Protein AF-A0A7S3KNC6-F1 (afdb_monomer_lite)

Structure (mmCIF, N/CA/C/O backbone):
data_AF-A0A7S3KNC6-F1
#
_entry.id   AF-A0A7S3KNC6-F1
#
loop_
_atom_site.group_PDB
_atom_site.id
_atom_site.type_symbol
_atom_site.label_atom_id
_atom_site.label_alt_id
_atom_site.label_comp_id
_atom_site.label_asym_id
_atom_site.label_entity_id
_atom_site.label_seq_id
_atom_site.pdbx_PDB_ins_code
_atom_site.Cartn_x
_atom_site.Cartn_y
_atom_site.Cartn_z
_atom_site.occupancy
_atom_site.B_iso_or_equiv
_atom_site.auth_seq_id
_atom_site.auth_comp_id
_atom_site.auth_asym_id
_atom_site.auth_atom_id
_atom_site.pdbx_PDB_model_num
ATOM 1 N N . ASN A 1 1 ? 31.959 8.576 -26.819 1.00 83.25 1 ASN A N 1
ATOM 2 C CA . ASN A 1 1 ? 31.388 7.881 -27.994 1.00 83.25 1 ASN A CA 1
ATOM 3 C C . ASN A 1 1 ? 30.130 8.606 -28.416 1.00 83.25 1 ASN A C 1
ATOM 5 O O . ASN A 1 1 ? 29.349 8.952 -27.539 1.00 83.25 1 ASN A O 1
ATOM 9 N N . LEU A 1 2 ? 29.984 8.879 -29.711 1.00 92.88 2 LEU A N 1
ATOM 10 C CA . LEU A 1 2 ? 28.771 9.459 -30.288 1.00 92.88 2 LEU A CA 1
ATOM 11 C C . LEU A 1 2 ? 27.988 8.351 -30.989 1.00 92.88 2 LEU A C 1
ATOM 13 O O . LEU A 1 2 ? 28.595 7.481 -31.615 1.00 92.88 2 LEU A O 1
ATOM 17 N N . TYR A 1 3 ? 26.667 8.399 -30.878 1.00 93.88 3 TYR A N 1
ATOM 18 C CA . TYR A 1 3 ? 25.745 7.437 -31.467 1.00 93.88 3 TYR A CA 1
ATOM 19 C C . TYR A 1 3 ? 24.750 8.163 -32.354 1.00 93.88 3 TYR A C 1
ATOM 21 O O . TYR A 1 3 ? 24.292 9.248 -32.014 1.00 93.88 3 TYR A O 1
ATOM 29 N N . PHE A 1 4 ? 24.410 7.549 -33.479 1.00 94.62 4 PHE A N 1
ATOM 30 C CA . PHE A 1 4 ? 23.329 8.005 -34.339 1.00 94.62 4 PHE A CA 1
ATOM 31 C C . PHE A 1 4 ? 22.062 7.230 -33.976 1.00 94.62 4 PHE A C 1
ATOM 33 O O . PHE A 1 4 ? 22.079 5.997 -34.008 1.00 94.62 4 PHE A O 1
ATOM 40 N N . VAL A 1 5 ? 20.997 7.936 -33.600 1.00 92.31 5 VAL A N 1
ATOM 41 C CA . VAL A 1 5 ? 19.716 7.341 -33.206 1.00 92.31 5 VAL A CA 1
ATOM 42 C C . VAL A 1 5 ? 18.627 7.826 -34.151 1.00 92.31 5 VAL A C 1
ATOM 44 O O . VAL A 1 5 ? 18.415 9.026 -34.302 1.00 92.31 5 VAL A O 1
ATOM 47 N N . HIS A 1 6 ? 17.941 6.862 -34.759 1.00 92.38 6 HIS A N 1
ATOM 48 C CA . HIS A 1 6 ? 16.742 7.074 -35.556 1.00 92.38 6 HIS A CA 1
ATOM 49 C C . HIS A 1 6 ? 15.520 6.849 -34.665 1.00 92.38 6 HIS A C 1
ATOM 51 O O . HIS A 1 6 ? 15.336 5.747 -34.139 1.00 92.38 6 HIS A O 1
ATOM 57 N N . TYR A 1 7 ? 14.712 7.887 -34.457 1.00 90.12 7 TYR A N 1
ATOM 58 C CA . TYR A 1 7 ? 13.478 7.790 -33.687 1.00 90.12 7 TYR A CA 1
ATOM 59 C C . TYR A 1 7 ? 12.290 7.591 -34.623 1.00 90.12 7 TYR A C 1
ATOM 61 O O . TYR A 1 7 ? 11.981 8.460 -35.435 1.00 90.12 7 TYR A O 1
ATOM 69 N N . GLU A 1 8 ? 11.583 6.478 -34.441 1.00 87.81 8 GLU A N 1
ATOM 70 C CA . GLU A 1 8 ? 10.277 6.229 -35.050 1.00 87.81 8 GLU A CA 1
ATOM 71 C C . GLU A 1 8 ? 9.220 6.214 -33.941 1.00 87.81 8 GLU A C 1
ATOM 73 O O . GLU A 1 8 ? 9.199 5.327 -33.084 1.00 87.81 8 GLU A O 1
ATOM 78 N N . ASN A 1 9 ? 8.343 7.213 -33.921 1.00 81.19 9 ASN A N 1
ATOM 79 C CA . ASN A 1 9 ? 7.135 7.194 -33.101 1.00 81.19 9 ASN A CA 1
ATOM 80 C C . ASN A 1 9 ? 5.907 7.510 -33.971 1.00 81.19 9 ASN A C 1
ATOM 82 O O . ASN A 1 9 ? 6.034 7.840 -35.145 1.00 81.19 9 ASN A O 1
ATOM 86 N N . TYR A 1 10 ? 4.700 7.341 -33.418 1.00 57.91 10 TYR A N 1
ATOM 87 C CA . TYR A 1 10 ? 3.444 7.405 -34.188 1.00 57.91 10 TYR A CA 1
ATOM 88 C C . TYR A 1 10 ? 3.229 8.725 -34.949 1.00 57.91 10 TYR A C 1
ATOM 90 O O . TYR A 1 10 ? 2.468 8.746 -35.914 1.00 57.91 10 TYR A O 1
ATOM 98 N N . GLU A 1 11 ? 3.866 9.814 -34.514 1.00 75.25 11 GLU A N 1
ATOM 99 C CA . GLU A 1 11 ? 3.614 11.164 -35.024 1.00 75.25 11 GLU A CA 1
ATOM 100 C C . GLU A 1 11 ? 4.816 11.791 -35.738 1.00 75.25 11 GLU A C 1
ATOM 102 O O . GLU A 1 11 ? 4.610 12.677 -36.562 1.00 75.25 11 GLU A O 1
ATOM 107 N N . ASN A 1 12 ? 6.053 11.354 -35.468 1.00 78.12 12 ASN A N 1
ATOM 108 C CA . ASN A 1 12 ? 7.252 11.956 -36.046 1.00 78.12 12 ASN A CA 1
ATOM 109 C C . ASN A 1 12 ? 8.353 10.926 -36.330 1.00 78.12 12 ASN A C 1
ATOM 111 O O . ASN A 1 12 ? 8.520 9.925 -35.634 1.00 78.12 12 ASN A O 1
ATOM 115 N N . ILE A 1 13 ? 9.155 11.233 -37.346 1.00 88.81 13 ILE A N 1
ATOM 116 C CA . ILE A 1 13 ? 10.403 10.535 -37.644 1.00 88.81 13 ILE A CA 1
ATOM 117 C C . ILE A 1 13 ? 11.506 11.587 -37.635 1.00 88.81 13 ILE A C 1
ATOM 119 O O . ILE A 1 13 ? 11.411 12.579 -38.362 1.00 88.81 13 ILE A O 1
ATOM 123 N N . TYR A 1 14 ? 12.525 11.402 -36.797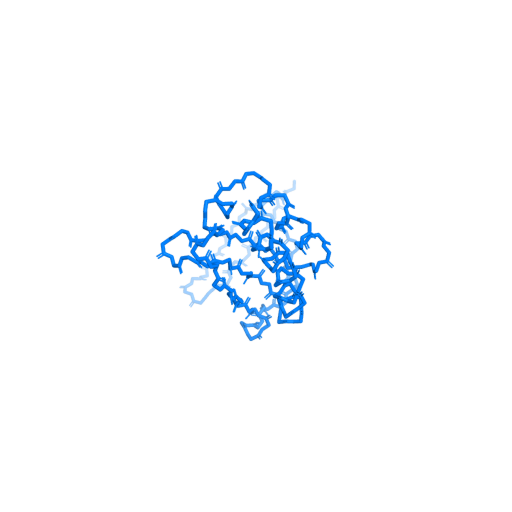 1.00 90.75 14 TYR A N 1
ATOM 124 C CA . TYR A 1 14 ? 13.680 12.297 -36.761 1.00 90.75 14 TYR A CA 1
ATOM 125 C C . TYR A 1 14 ? 14.949 11.577 -36.304 1.00 90.75 14 TYR A C 1
ATOM 127 O O . TYR A 1 14 ? 14.900 10.563 -35.607 1.00 90.75 14 TYR A O 1
ATOM 135 N N . ASP A 1 15 ? 16.086 12.147 -36.691 1.00 93.69 15 ASP A N 1
ATOM 136 C CA . ASP A 1 15 ? 17.414 11.634 -36.376 1.00 93.69 15 ASP A CA 1
ATOM 137 C C . ASP A 1 15 ? 18.128 12.551 -35.385 1.00 93.69 15 ASP A C 1
ATOM 139 O O . ASP A 1 15 ? 18.052 13.778 -35.491 1.00 93.69 15 ASP A O 1
ATOM 143 N N . GLU A 1 16 ? 18.876 11.963 -34.455 1.00 94.06 16 GLU A N 1
ATOM 144 C CA . GLU A 1 16 ? 19.699 12.702 -33.500 1.00 94.06 16 GLU A CA 1
ATOM 145 C C . GLU A 1 16 ? 21.066 12.030 -33.314 1.00 94.06 16 GLU A C 1
ATOM 147 O O . GLU A 1 16 ? 21.186 10.802 -33.277 1.00 94.06 16 GLU A O 1
ATOM 152 N N . ILE A 1 17 ? 22.116 12.845 -33.173 1.00 95.81 17 ILE A N 1
ATOM 153 C CA . ILE A 1 17 ? 23.421 12.377 -32.698 1.00 95.81 17 ILE A CA 1
ATOM 154 C C . ILE A 1 17 ? 23.466 12.595 -31.189 1.00 95.81 17 ILE A C 1
ATOM 156 O O . ILE A 1 17 ? 23.441 13.735 -30.731 1.00 95.81 17 ILE A O 1
ATOM 160 N N . VAL A 1 18 ? 23.580 11.511 -30.430 1.00 94.94 18 VAL A N 1
ATOM 161 C CA . VAL A 1 18 ? 23.524 11.521 -28.963 1.00 94.94 18 VAL A CA 1
ATOM 162 C C . VAL A 1 18 ? 24.800 10.952 -28.344 1.00 94.94 18 VAL A C 1
ATOM 164 O O . VAL A 1 18 ? 25.598 10.271 -28.998 1.00 94.94 18 VAL A O 1
ATOM 167 N N . VAL A 1 19 ? 24.995 11.213 -27.054 1.00 95.94 19 VAL A N 1
ATOM 168 C CA . VAL A 1 1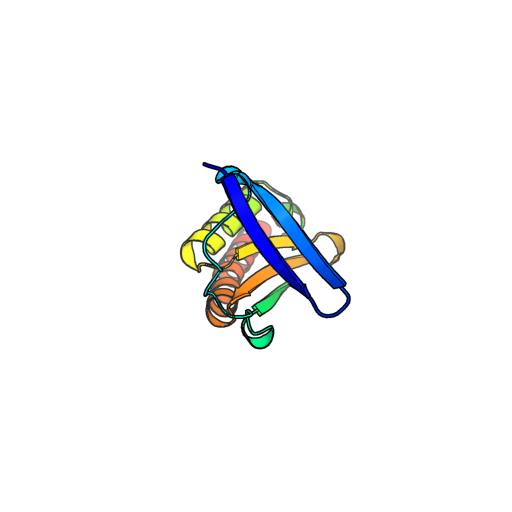9 ? 26.060 10.596 -26.249 1.00 95.94 19 VAL A CA 1
ATOM 169 C C . VAL A 1 19 ? 25.562 9.333 -25.533 1.00 95.94 19 VAL A C 1
ATOM 171 O O . VAL A 1 19 ? 24.359 9.102 -25.413 1.00 95.94 19 VAL A O 1
ATOM 174 N N . GLN A 1 20 ? 26.488 8.493 -25.055 1.00 92.75 20 GLN A N 1
ATOM 175 C CA . GLN A 1 20 ? 26.180 7.211 -24.396 1.00 92.75 20 GLN A CA 1
ATOM 176 C C . GLN A 1 20 ? 25.176 7.362 -23.243 1.00 92.75 20 GLN A C 1
ATOM 178 O O . GLN A 1 20 ? 24.338 6.491 -23.038 1.00 92.75 20 GLN A O 1
ATOM 183 N N . GLU A 1 21 ? 25.271 8.457 -22.495 1.00 94.69 21 GLU A N 1
ATOM 184 C CA . GLU A 1 21 ? 24.474 8.769 -21.310 1.00 94.69 21 GLU A CA 1
ATOM 185 C C . GLU A 1 21 ? 22.987 8.992 -21.633 1.00 94.69 21 GLU A C 1
ATOM 187 O O . GLU A 1 21 ? 22.145 8.895 -20.743 1.00 94.69 21 GLU A O 1
ATOM 192 N N . GLN A 1 22 ? 22.656 9.264 -22.901 1.00 92.81 22 GLN A N 1
ATOM 193 C CA . GLN A 1 22 ? 21.283 9.446 -23.385 1.00 92.81 22 GLN A CA 1
ATOM 194 C C . GLN A 1 22 ? 20.644 8.134 -23.875 1.00 92.81 22 GLN A C 1
ATOM 196 O O . GLN A 1 22 ? 19.452 8.112 -24.176 1.00 92.81 22 GLN A O 1
ATOM 201 N N . ILE A 1 23 ? 21.407 7.037 -23.956 1.00 92.62 23 ILE A N 1
ATOM 202 C CA . ILE A 1 23 ? 20.935 5.739 -24.451 1.00 92.62 23 ILE A CA 1
ATOM 203 C C . ILE A 1 23 ? 20.893 4.730 -23.306 1.00 92.62 23 ILE A C 1
ATOM 205 O O . ILE A 1 23 ? 21.801 4.637 -22.481 1.00 92.62 23 ILE A O 1
ATOM 209 N N . ARG A 1 24 ? 19.849 3.900 -23.296 1.00 91.19 24 ARG A N 1
ATOM 210 C CA . ARG A 1 24 ? 19.753 2.720 -22.433 1.00 91.19 24 ARG A CA 1
ATOM 211 C C . ARG A 1 24 ? 19.224 1.519 -23.218 1.00 91.19 24 ARG A C 1
ATOM 213 O O . ARG A 1 24 ? 18.538 1.723 -24.220 1.00 91.19 24 ARG A O 1
ATOM 220 N N . PRO A 1 25 ? 19.480 0.282 -22.760 1.00 91.06 25 PRO A N 1
ATOM 221 C CA . PRO A 1 25 ? 18.782 -0.888 -23.275 1.00 91.06 25 PRO A CA 1
ATOM 222 C C . PRO A 1 25 ? 17.264 -0.695 -23.213 1.00 91.06 25 PRO A C 1
ATOM 224 O O . PRO A 1 25 ? 16.740 -0.104 -22.262 1.00 91.06 25 PRO A O 1
ATOM 227 N N . VAL A 1 26 ? 16.566 -1.196 -24.232 1.00 88.19 26 VAL A N 1
ATOM 228 C CA . VAL A 1 26 ? 15.102 -1.201 -24.253 1.00 88.19 26 VAL A CA 1
ATOM 229 C C . VAL A 1 26 ? 14.606 -2.001 -23.051 1.00 88.19 26 VAL A C 1
ATOM 231 O O . VAL A 1 26 ? 15.110 -3.087 -22.771 1.00 88.19 26 VAL A O 1
ATOM 234 N N . ASN A 1 27 ? 13.643 -1.436 -22.322 1.00 85.62 27 ASN A N 1
ATOM 235 C CA . ASN A 1 27 ? 13.001 -2.136 -21.219 1.00 85.62 27 ASN A CA 1
ATOM 236 C C . ASN A 1 27 ? 12.172 -3.294 -21.787 1.00 85.62 27 ASN A C 1
ATOM 238 O O . ASN A 1 27 ? 11.235 -3.059 -22.544 1.00 85.62 27 ASN A O 1
ATOM 242 N N . ASP A 1 28 ? 12.532 -4.518 -21.421 1.00 85.75 28 ASP A N 1
ATOM 243 C CA . ASP A 1 28 ? 11.875 -5.757 -21.841 1.00 85.75 28 ASP A CA 1
ATOM 244 C C . ASP A 1 28 ? 10.706 -6.150 -20.931 1.00 85.75 28 ASP A C 1
ATOM 246 O O . ASP A 1 28 ? 9.934 -7.054 -21.256 1.00 85.75 28 ASP A O 1
ATOM 250 N N . ARG A 1 29 ? 10.542 -5.457 -19.798 1.00 75.81 29 ARG A N 1
ATOM 251 C CA . ARG A 1 29 ? 9.354 -5.592 -18.960 1.00 75.81 29 ARG A CA 1
ATOM 252 C C . ARG A 1 29 ? 8.163 -5.126 -19.787 1.00 75.81 29 ARG A C 1
ATOM 254 O O . ARG A 1 29 ? 8.086 -3.949 -20.142 1.00 75.81 29 ARG A O 1
ATOM 261 N N . GLY A 1 30 ? 7.260 -6.054 -20.095 1.00 71.31 30 GLY A N 1
ATOM 262 C CA . GLY A 1 30 ? 5.997 -5.752 -20.760 1.00 71.31 30 GLY A CA 1
ATOM 263 C C . GLY A 1 30 ? 5.165 -4.719 -19.993 1.00 71.31 30 GLY A C 1
ATOM 264 O O . GLY A 1 30 ? 5.528 -4.253 -18.909 1.00 71.31 30 GLY A O 1
ATOM 265 N N . CYS A 1 31 ? 4.018 -4.351 -20.554 1.00 71.00 31 CYS A N 1
ATOM 266 C CA . CYS A 1 31 ? 3.054 -3.537 -19.824 1.00 71.00 31 CYS A CA 1
ATOM 267 C C . CYS A 1 31 ? 2.537 -4.324 -18.612 1.00 71.00 31 CYS A C 1
ATOM 269 O O . CYS A 1 31 ? 2.198 -5.496 -18.743 1.00 71.00 31 CYS A O 1
ATOM 271 N N . ILE A 1 32 ? 2.462 -3.677 -17.446 1.00 66.00 32 ILE A N 1
ATOM 272 C CA . ILE A 1 32 ? 1.719 -4.231 -16.309 1.00 66.00 32 ILE A CA 1
ATOM 273 C C . ILE A 1 32 ? 0.255 -4.298 -16.736 1.00 66.00 32 ILE A C 1
ATOM 275 O O . ILE A 1 32 ? -0.327 -3.272 -17.103 1.00 66.00 32 ILE A O 1
ATOM 279 N N . GLU A 1 33 ? -0.340 -5.486 -16.698 1.00 69.44 33 GLU A N 1
ATOM 280 C CA . GLU A 1 33 ? -1.783 -5.610 -16.850 1.00 69.44 33 GLU A CA 1
ATOM 281 C C . GLU A 1 33 ? -2.438 -4.979 -15.615 1.00 69.44 33 GLU A C 1
ATOM 283 O O . GLU A 1 33 ? -2.141 -5.342 -14.476 1.00 69.44 33 GLU A O 1
ATOM 288 N N . ILE A 1 34 ? -3.312 -3.988 -15.824 1.00 65.00 34 ILE A N 1
ATOM 289 C CA . ILE A 1 34 ? -3.974 -3.245 -14.733 1.00 65.00 34 ILE A CA 1
ATOM 290 C C . ILE A 1 34 ? -4.718 -4.202 -13.784 1.00 65.00 34 ILE A C 1
ATOM 292 O O . ILE A 1 34 ? -4.829 -3.922 -12.591 1.00 65.00 34 ILE A O 1
ATOM 296 N N . ASP A 1 35 ? -5.144 -5.359 -14.292 1.00 68.31 35 ASP A N 1
ATOM 297 C CA . ASP A 1 35 ? -5.851 -6.411 -13.559 1.00 68.31 35 ASP A CA 1
ATOM 298 C C . ASP A 1 35 ? -5.007 -7.077 -12.453 1.00 68.31 35 ASP A C 1
ATOM 300 O O . ASP A 1 35 ? -5.554 -7.735 -11.559 1.00 68.31 35 ASP A O 1
ATOM 304 N N . GLU A 1 36 ? -3.686 -6.882 -12.461 1.00 76.56 36 GLU A N 1
ATOM 305 C CA . GLU A 1 36 ? -2.789 -7.365 -11.408 1.00 76.56 36 GLU A CA 1
ATOM 306 C C . GLU A 1 36 ? -2.740 -6.420 -10.197 1.00 76.56 36 GLU A C 1
ATOM 308 O O . GLU A 1 36 ? -2.448 -6.861 -9.080 1.00 76.56 36 GLU A O 1
ATOM 313 N N . LEU A 1 37 ? -3.095 -5.142 -10.381 1.00 87.75 37 LEU A N 1
ATOM 314 C CA . LEU A 1 37 ? -3.123 -4.127 -9.329 1.00 87.75 37 LEU A CA 1
ATOM 315 C C . LEU A 1 37 ? -4.468 -4.120 -8.600 1.00 87.75 37 LEU A C 1
ATOM 317 O O . LEU A 1 37 ? -5.543 -4.037 -9.190 1.00 87.75 37 LEU A O 1
ATOM 321 N N . LYS A 1 38 ? -4.414 -4.131 -7.270 1.00 92.31 38 LYS A N 1
ATOM 322 C CA . LYS A 1 38 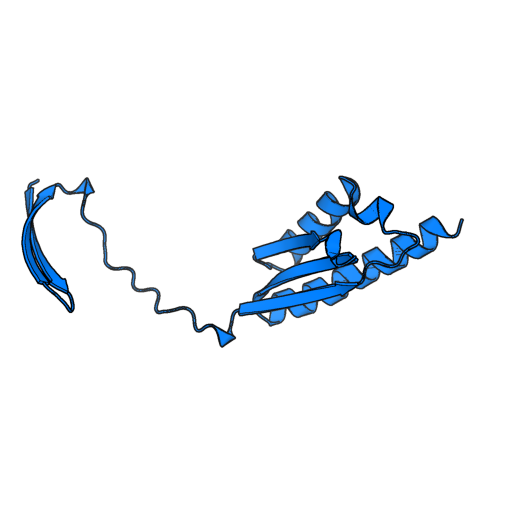? -5.590 -4.078 -6.406 1.00 92.31 38 LYS A CA 1
ATOM 323 C C . LYS A 1 38 ? -5.479 -2.947 -5.392 1.00 92.31 38 LYS A C 1
ATOM 325 O O . LYS A 1 38 ? -4.461 -2.782 -4.722 1.00 92.31 38 LYS A O 1
ATOM 330 N N . ARG A 1 39 ? -6.593 -2.230 -5.214 1.00 95.06 39 ARG A N 1
ATOM 331 C CA . ARG A 1 39 ? -6.852 -1.394 -4.038 1.00 95.06 39 ARG A CA 1
ATOM 332 C C . ARG A 1 39 ? -7.672 -2.189 -3.026 1.00 95.06 39 ARG A C 1
ATOM 334 O O . ARG A 1 39 ? -8.787 -2.612 -3.325 1.00 95.06 39 ARG A O 1
ATOM 341 N N . GLY A 1 40 ? -7.126 -2.385 -1.833 1.00 96.00 40 GLY A N 1
ATOM 342 C CA . GLY A 1 40 ? -7.848 -2.879 -0.660 1.00 96.00 40 GLY A CA 1
ATOM 343 C C . GLY A 1 40 ? -8.180 -1.732 0.288 1.00 96.00 40 GLY A C 1
ATOM 344 O O . GLY A 1 40 ? -7.449 -0.745 0.320 1.00 96.00 40 GLY A O 1
ATOM 345 N N . ALA A 1 41 ? -9.250 -1.851 1.070 1.00 97.19 41 ALA A N 1
ATOM 346 C CA . ALA A 1 41 ? -9.558 -0.890 2.124 1.00 97.19 41 ALA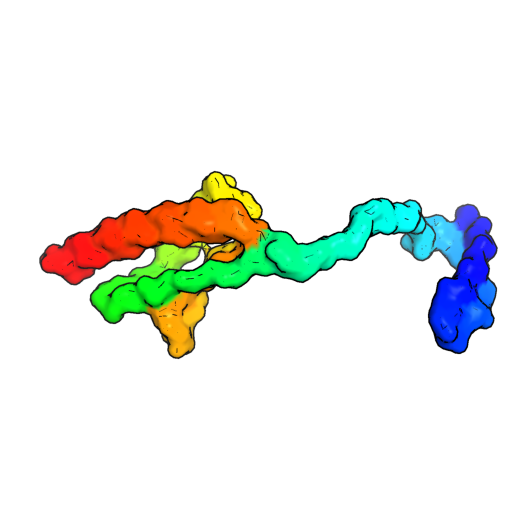 A CA 1
ATOM 347 C C . ALA A 1 41 ? -10.261 -1.563 3.306 1.00 97.19 41 ALA A C 1
ATOM 349 O O . ALA A 1 41 ? -11.039 -2.499 3.118 1.00 97.19 41 ALA A O 1
ATOM 350 N N . LEU A 1 42 ? -9.992 -1.066 4.511 1.00 97.38 42 LEU A N 1
ATOM 351 C CA . LEU A 1 42 ? -10.652 -1.471 5.747 1.00 97.38 42 LEU A CA 1
ATOM 352 C C . LEU A 1 42 ? -11.057 -0.243 6.551 1.00 97.38 42 LEU A C 1
ATOM 354 O O . LEU A 1 42 ? -10.242 0.651 6.775 1.00 97.38 42 LEU A O 1
ATOM 358 N N . LYS A 1 43 ? -12.308 -0.221 7.016 1.00 97.06 43 LYS A N 1
ATOM 359 C CA . LYS A 1 43 ? -12.803 0.832 7.904 1.00 97.06 43 LYS A CA 1
ATOM 360 C C . LYS A 1 43 ? -12.121 0.744 9.265 1.00 97.06 43 LYS A C 1
ATOM 362 O O . LYS A 1 43 ? -12.039 -0.331 9.856 1.00 97.06 43 LYS A O 1
ATOM 367 N N . VAL A 1 44 ? -11.696 1.894 9.769 1.00 96.69 44 VAL A N 1
ATOM 368 C CA . VAL A 1 44 ? -11.184 2.070 11.124 1.00 96.69 44 VAL A CA 1
ATOM 369 C C . VAL A 1 44 ? -12.352 2.439 12.037 1.00 96.69 44 VAL A C 1
ATOM 371 O O . VAL A 1 44 ? -13.027 3.442 11.792 1.00 96.69 44 VAL A O 1
ATOM 374 N N . PRO A 1 45 ? -12.630 1.654 13.088 1.00 95.00 45 PRO A N 1
ATOM 375 C CA . PRO A 1 45 ? -13.723 1.964 14.000 1.00 95.00 45 PRO A CA 1
ATOM 376 C C . PRO A 1 45 ? -13.483 3.239 14.806 1.00 95.00 45 PRO A C 1
ATOM 378 O O . PRO A 1 45 ? -12.365 3.514 15.234 1.00 95.00 45 PRO A O 1
ATOM 381 N N . GLY A 1 46 ? -14.569 3.969 15.075 1.00 92.88 46 GLY A N 1
ATOM 382 C CA . GLY A 1 46 ? -14.567 5.243 15.804 1.00 92.88 46 GLY A CA 1
ATOM 383 C C . GLY A 1 46 ? -13.671 5.294 17.051 1.00 92.88 46 GLY A C 1
ATOM 384 O O . GLY A 1 46 ? -12.863 6.216 17.148 1.00 92.88 46 GLY A O 1
ATOM 385 N N . PRO A 1 47 ? -13.744 4.306 17.966 1.00 93.75 47 PRO A N 1
ATOM 386 C CA . PRO A 1 47 ? -12.947 4.299 19.196 1.00 93.75 47 PRO A CA 1
ATOM 387 C C . PRO A 1 47 ? -11.428 4.315 18.986 1.00 93.75 47 PRO A C 1
ATOM 389 O O . PRO A 1 47 ? -10.704 4.759 19.869 1.00 93.75 47 PRO A O 1
ATOM 392 N N . ILE A 1 48 ? -10.944 3.856 17.828 1.00 95.81 48 ILE A N 1
ATOM 393 C CA . ILE A 1 48 ? -9.512 3.772 17.512 1.00 95.81 48 ILE A CA 1
ATOM 394 C C . ILE A 1 48 ? -9.097 4.722 16.377 1.00 95.81 48 ILE A C 1
ATOM 396 O O . ILE A 1 48 ? -7.989 4.614 15.852 1.00 95.81 48 ILE A O 1
ATOM 400 N N . LEU A 1 49 ? -9.963 5.661 15.976 1.00 95.50 49 LEU A N 1
ATOM 401 C CA . LEU A 1 49 ? -9.635 6.622 14.915 1.00 95.50 49 LEU A CA 1
ATOM 402 C C . LEU A 1 49 ? -8.439 7.502 15.276 1.00 95.50 49 LEU A C 1
ATOM 404 O O . LEU A 1 49 ? -7.616 7.794 14.413 1.00 95.50 49 LEU A O 1
ATOM 408 N N . SER A 1 50 ? -8.321 7.897 16.545 1.00 94.75 50 SER A N 1
ATOM 409 C CA . SER A 1 50 ? -7.166 8.655 17.032 1.00 94.75 50 SER A CA 1
ATOM 410 C C . SER A 1 50 ? -5.878 7.848 16.877 1.00 94.75 50 SER A C 1
ATOM 412 O O . SER A 1 50 ? -4.907 8.367 16.332 1.00 94.75 50 SER A O 1
ATOM 414 N N . TRP A 1 51 ? -5.890 6.564 17.256 1.00 96.19 51 TRP A N 1
ATOM 415 C CA . TRP A 1 51 ? -4.753 5.657 17.073 1.00 96.19 51 TRP A CA 1
ATOM 416 C C . TRP A 1 51 ? -4.314 5.583 15.608 1.00 96.19 51 TRP A C 1
ATOM 418 O O . TRP A 1 51 ? -3.118 5.654 15.328 1.00 96.19 51 TRP A O 1
ATOM 428 N N . ALA A 1 52 ? -5.256 5.532 14.665 1.00 96.38 52 ALA A N 1
ATOM 429 C CA . ALA A 1 52 ? -4.939 5.430 13.241 1.00 96.38 52 ALA A CA 1
ATOM 430 C C . ALA A 1 52 ? -4.153 6.632 12.673 1.00 96.38 52 ALA A C 1
ATOM 432 O O . ALA A 1 52 ? -3.565 6.515 11.600 1.00 96.38 52 ALA A O 1
ATOM 433 N N . THR A 1 53 ? -4.102 7.755 13.399 1.00 95.38 53 THR A N 1
ATOM 434 C CA . THR A 1 53 ? -3.315 8.956 13.054 1.00 95.38 53 THR A CA 1
ATOM 435 C C . THR A 1 53 ? -1.948 9.037 13.746 1.00 95.38 53 THR A C 1
ATOM 437 O O . THR A 1 53 ? -1.252 10.038 13.604 1.00 95.38 53 THR A O 1
ATOM 440 N N . THR A 1 54 ? -1.559 8.011 14.507 1.00 97.00 54 THR A N 1
ATOM 441 C CA . THR A 1 54 ? -0.315 7.995 15.296 1.00 97.00 54 THR A CA 1
ATOM 442 C C . THR A 1 54 ? 0.845 7.300 14.584 1.00 97.00 54 THR A C 1
ATOM 444 O O . TH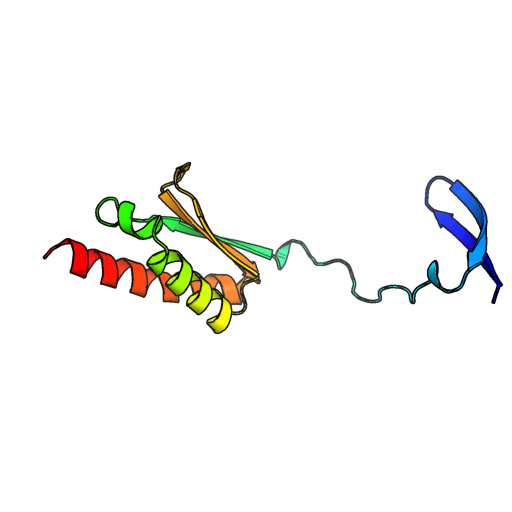R A 1 54 ? 0.642 6.468 13.697 1.00 97.00 54 THR A O 1
ATOM 447 N N . ASP A 1 55 ? 2.067 7.572 15.051 1.00 97.44 55 ASP A N 1
ATOM 448 C CA . ASP A 1 55 ? 3.281 6.891 14.587 1.00 97.44 55 ASP A CA 1
ATOM 449 C C . ASP A 1 55 ? 3.260 5.376 14.865 1.00 97.44 55 ASP A C 1
ATOM 451 O O . ASP A 1 55 ? 3.801 4.611 14.069 1.00 97.44 55 ASP A O 1
ATOM 455 N N . ASP A 1 56 ? 2.586 4.911 15.930 1.00 96.81 56 ASP A N 1
ATOM 456 C CA . ASP A 1 56 ? 2.428 3.467 16.184 1.00 96.81 56 ASP A CA 1
ATOM 457 C C . ASP A 1 56 ? 1.618 2.796 15.066 1.00 96.81 56 ASP A C 1
ATOM 459 O O . ASP A 1 56 ? 2.021 1.750 14.557 1.00 96.81 56 ASP A O 1
ATOM 463 N N . CYS A 1 57 ? 0.522 3.416 14.611 1.00 97.38 57 CYS A N 1
ATOM 464 C CA . CYS A 1 57 ? -0.232 2.915 13.459 1.00 97.38 57 CYS A CA 1
ATOM 465 C C . CYS A 1 57 ? 0.658 2.843 12.211 1.00 97.38 57 CYS A C 1
ATOM 467 O O . CYS A 1 57 ? 0.693 1.807 11.541 1.00 97.38 57 CYS A O 1
ATOM 469 N N . VAL A 1 58 ? 1.435 3.896 11.935 1.00 97.12 58 VAL A N 1
ATOM 470 C CA . VAL A 1 58 ? 2.386 3.922 10.811 1.00 97.12 58 VAL A CA 1
ATOM 471 C C . VAL A 1 58 ? 3.394 2.772 10.918 1.00 97.12 58 VAL A C 1
ATOM 473 O O . VAL A 1 58 ? 3.637 2.070 9.936 1.00 97.12 58 VAL A O 1
ATOM 476 N N . GLU A 1 59 ? 3.932 2.505 12.108 1.00 97.94 59 GLU A N 1
ATOM 477 C CA . GLU A 1 59 ? 4.836 1.379 12.345 1.00 97.94 59 GLU A CA 1
ATOM 478 C C . GLU A 1 59 ? 4.150 0.022 12.102 1.00 97.94 59 GLU A C 1
ATOM 480 O O . GLU A 1 59 ? 4.716 -0.858 11.441 1.00 97.94 59 GLU A O 1
ATOM 485 N N . LYS A 1 60 ? 2.910 -0.173 12.577 1.00 97.56 60 LYS A N 1
ATOM 486 C CA . LYS A 1 60 ? 2.147 -1.405 12.304 1.00 97.56 60 LYS A CA 1
ATOM 487 C C . LYS A 1 60 ? 1.895 -1.590 10.808 1.00 97.56 60 LYS A C 1
ATOM 489 O O . LYS A 1 60 ? 2.048 -2.706 10.310 1.00 97.56 60 LYS A O 1
ATOM 494 N N . LEU A 1 61 ? 1.559 -0.524 10.083 1.00 97.56 61 LEU A N 1
ATOM 495 C CA . LEU A 1 61 ? 1.353 -0.571 8.634 1.00 97.56 61 LEU A CA 1
ATOM 496 C C . LEU A 1 61 ? 2.644 -0.909 7.888 1.00 97.56 61 LEU A C 1
ATOM 498 O O . LEU A 1 61 ? 2.629 -1.797 7.039 1.00 97.56 61 LEU A O 1
ATOM 502 N N . ASN A 1 62 ? 3.774 -0.309 8.263 1.00 97.88 62 ASN A N 1
ATOM 503 C CA . ASN A 1 62 ? 5.081 -0.645 7.692 1.00 97.88 62 ASN A CA 1
ATOM 504 C C . ASN A 1 62 ? 5.449 -2.118 7.917 1.00 97.88 62 ASN A C 1
ATOM 506 O O . ASN A 1 62 ? 5.949 -2.787 7.011 1.00 97.88 62 ASN A O 1
ATOM 510 N N . ASN A 1 63 ? 5.127 -2.666 9.090 1.00 97.12 63 ASN A N 1
ATOM 511 C CA . ASN A 1 63 ? 5.294 -4.092 9.361 1.00 97.12 63 ASN A CA 1
ATOM 512 C C . ASN A 1 63 ? 4.397 -4.971 8.470 1.00 97.12 63 ASN A C 1
ATOM 514 O O . ASN A 1 63 ? 4.829 -6.036 8.024 1.00 97.12 63 ASN A O 1
ATOM 518 N N . VAL A 1 64 ? 3.162 -4.545 8.180 1.00 97.25 64 VAL A N 1
ATOM 519 C CA . VAL A 1 64 ? 2.278 -5.240 7.227 1.00 97.25 64 VAL A CA 1
ATOM 520 C C . VAL A 1 64 ? 2.851 -5.181 5.811 1.00 97.25 64 VAL A C 1
ATOM 522 O O . VAL A 1 64 ? 2.890 -6.217 5.143 1.00 97.25 64 VAL A O 1
ATOM 525 N N . ILE A 1 65 ? 3.349 -4.020 5.371 1.00 97.62 65 ILE A N 1
ATOM 526 C CA . ILE A 1 65 ? 4.013 -3.844 4.070 1.00 97.62 65 ILE A CA 1
ATOM 527 C C . ILE A 1 65 ? 5.177 -4.833 3.941 1.00 97.62 65 ILE A C 1
ATOM 529 O O . ILE A 1 65 ? 5.183 -5.661 3.029 1.00 97.62 65 ILE A O 1
ATOM 533 N N . ALA A 1 66 ? 6.094 -4.836 4.912 1.00 97.25 66 ALA A N 1
ATOM 534 C CA . ALA A 1 66 ? 7.266 -5.708 4.914 1.00 97.25 66 ALA A CA 1
ATOM 535 C C . ALA A 1 66 ? 6.913 -7.208 4.916 1.00 97.25 66 ALA A C 1
ATOM 537 O O . ALA A 1 66 ? 7.606 -8.008 4.292 1.00 97.25 66 ALA A O 1
ATOM 538 N N . LYS A 1 67 ? 5.828 -7.608 5.595 1.00 96.62 67 LYS A N 1
ATOM 539 C CA . LYS A 1 67 ? 5.402 -9.018 5.685 1.00 96.62 67 LYS A CA 1
ATOM 540 C C . LYS A 1 67 ? 4.623 -9.516 4.472 1.00 96.62 67 LYS A C 1
ATOM 542 O O . LYS A 1 67 ? 4.597 -10.721 4.225 1.00 96.62 67 LYS A O 1
ATOM 547 N N . THR A 1 68 ? 3.932 -8.631 3.761 1.00 96.69 68 THR A N 1
ATOM 548 C CA . THR A 1 68 ? 3.010 -9.028 2.684 1.00 96.69 68 THR A CA 1
ATOM 549 C C . THR A 1 68 ? 3.535 -8.729 1.293 1.00 96.69 68 THR A C 1
ATOM 551 O O . THR A 1 68 ? 3.116 -9.405 0.356 1.00 96.69 68 THR A O 1
ATOM 554 N N . GLY A 1 69 ? 4.454 -7.770 1.157 1.00 94.38 69 GLY A N 1
ATOM 555 C CA . GLY A 1 69 ? 4.988 -7.338 -0.132 1.00 94.38 69 GLY A CA 1
ATOM 556 C C . GLY A 1 69 ? 4.045 -6.428 -0.921 1.00 94.38 69 GLY A C 1
ATOM 557 O O . GLY A 1 69 ? 4.250 -6.242 -2.117 1.00 94.38 69 GLY A O 1
ATOM 558 N N . ILE A 1 70 ? 3.004 -5.871 -0.289 1.00 96.31 70 ILE A N 1
ATOM 559 C CA . ILE A 1 70 ? 2.234 -4.776 -0.897 1.00 96.31 70 ILE A CA 1
ATOM 560 C C . ILE A 1 70 ? 3.140 -3.559 -1.120 1.00 96.31 70 ILE A C 1
ATOM 562 O O . ILE A 1 70 ? 4.158 -3.397 -0.452 1.00 96.31 70 ILE A O 1
ATOM 566 N N . TYR A 1 71 ? 2.758 -2.679 -2.038 1.00 95.44 71 TYR A N 1
ATOM 567 C CA . TYR A 1 71 ? 3.560 -1.502 -2.367 1.00 95.44 71 TYR A CA 1
ATOM 568 C C . TYR A 1 71 ? 3.364 -0.381 -1.351 1.00 95.44 71 TYR A C 1
ATOM 570 O O . TYR A 1 71 ? 4.302 0.356 -1.060 1.00 95.44 71 TYR A O 1
ATOM 578 N N . ASN A 1 72 ? 2.144 -0.238 -0.826 1.00 97.06 72 ASN A N 1
ATOM 579 C CA . ASN A 1 72 ? 1.826 0.797 0.148 1.00 97.06 72 ASN A CA 1
ATOM 580 C C . ASN A 1 72 ? 0.633 0.409 1.035 1.00 97.06 72 ASN A C 1
ATOM 582 O O . ASN A 1 72 ? -0.286 -0.281 0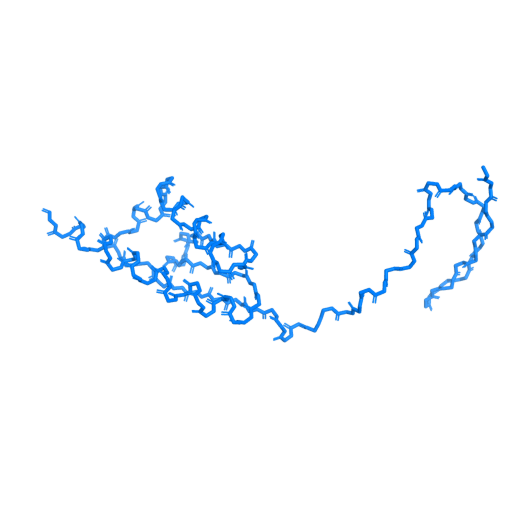.584 1.00 97.06 72 ASN A O 1
ATOM 586 N N . ALA A 1 73 ? 0.640 0.906 2.270 1.00 97.62 73 ALA A N 1
ATOM 587 C CA . ALA A 1 73 ? -0.490 0.931 3.182 1.00 97.62 73 ALA A CA 1
ATOM 588 C C . ALA A 1 73 ? -0.524 2.265 3.935 1.00 97.62 73 ALA A C 1
ATOM 590 O O . ALA A 1 73 ? 0.481 2.675 4.511 1.00 97.62 73 ALA A O 1
ATOM 591 N N . SER A 1 74 ? -1.675 2.932 3.965 1.00 96.94 74 SER A N 1
ATOM 592 C CA . SER A 1 74 ? -1.820 4.221 4.647 1.00 96.94 74 SER A CA 1
ATOM 593 C C . SER A 1 74 ? -3.217 4.416 5.219 1.00 96.94 74 SER A C 1
ATOM 595 O O . SER A 1 74 ? -4.190 3.839 4.734 1.00 96.94 74 SER A O 1
ATOM 597 N N . PHE A 1 75 ? -3.323 5.242 6.258 1.00 97.94 75 PHE A N 1
ATOM 598 C CA . PHE A 1 75 ? -4.608 5.702 6.769 1.00 97.94 75 PHE A CA 1
ATOM 599 C C . PHE A 1 75 ? -5.089 6.933 5.986 1.00 97.94 75 PHE A C 1
ATOM 601 O O . PHE A 1 75 ? -4.315 7.853 5.728 1.00 97.94 75 PHE A O 1
ATOM 608 N N . ARG A 1 76 ? -6.373 6.943 5.622 1.00 97.12 76 ARG A N 1
ATOM 609 C CA . ARG A 1 76 ? -7.105 8.043 4.987 1.00 97.12 76 ARG A CA 1
ATOM 610 C C . ARG A 1 76 ? -8.139 8.597 5.973 1.00 97.12 76 ARG A C 1
ATOM 612 O O . ARG A 1 76 ? -9.212 7.996 6.115 1.00 97.12 76 ARG A O 1
ATOM 619 N N . PRO A 1 77 ? -7.836 9.710 6.665 1.00 94.81 77 PRO A N 1
ATOM 620 C CA . PRO A 1 77 ? -8.728 10.298 7.662 1.00 94.81 77 PRO A CA 1
ATOM 621 C C . PRO A 1 77 ? -10.102 10.690 7.112 1.00 94.81 77 PRO A C 1
ATOM 623 O O . PRO A 1 77 ? -11.100 10.534 7.807 1.00 94.81 77 PRO A O 1
ATOM 626 N N . GLU A 1 78 ? -10.164 11.154 5.863 1.00 94.75 78 GLU A N 1
ATOM 627 C CA . GLU A 1 78 ? -11.389 11.599 5.195 1.00 94.75 78 GLU A CA 1
ATOM 628 C C . GLU A 1 78 ? -12.436 10.487 5.044 1.00 94.75 78 GLU A C 1
ATOM 630 O O . GLU A 1 78 ? -13.633 10.746 5.137 1.00 94.75 78 GLU A O 1
ATOM 635 N N . ASP A 1 79 ? -11.975 9.246 4.873 1.00 96.69 79 ASP A N 1
ATOM 636 C CA . ASP A 1 79 ? -12.823 8.072 4.675 1.00 96.69 79 ASP A CA 1
ATOM 637 C C . ASP A 1 79 ? -12.880 7.180 5.925 1.00 96.69 79 ASP A C 1
ATOM 639 O O . ASP A 1 79 ? -13.630 6.197 5.941 1.00 96.69 79 ASP A O 1
ATOM 643 N N . ALA A 1 80 ? -12.088 7.491 6.960 1.00 97.00 80 ALA A N 1
ATOM 644 C CA . ALA A 1 80 ? -11.843 6.613 8.102 1.00 97.00 80 ALA A CA 1
ATOM 645 C C . ALA A 1 80 ? -11.405 5.200 7.655 1.00 97.00 80 ALA A C 1
ATOM 647 O O . ALA A 1 80 ? -11.907 4.190 8.153 1.00 97.00 80 ALA A O 1
ATOM 648 N N . GLU A 1 81 ? -10.490 5.114 6.683 1.00 97.94 81 GLU A N 1
ATOM 649 C CA . GLU A 1 81 ? -10.042 3.850 6.081 1.00 97.94 81 GLU A CA 1
ATOM 650 C C . GLU A 1 81 ? -8.531 3.676 6.135 1.00 97.94 81 GLU A C 1
ATOM 652 O O . GLU A 1 81 ? -7.786 4.606 5.854 1.00 97.94 81 GLU A O 1
ATOM 657 N N . ILE A 1 82 ? -8.072 2.453 6.385 1.00 98.12 82 ILE A N 1
ATOM 658 C CA . ILE A 1 82 ? -6.724 2.036 5.996 1.00 98.12 82 ILE A CA 1
ATOM 659 C C . ILE A 1 82 ? -6.811 1.452 4.588 1.00 98.12 82 ILE A C 1
ATOM 661 O O . ILE A 1 82 ? -7.611 0.550 4.333 1.00 98.12 82 ILE A O 1
ATOM 665 N N . VAL A 1 83 ? -5.990 1.965 3.678 1.00 98.00 83 VAL A N 1
ATOM 666 C CA . VAL A 1 83 ? -5.959 1.606 2.260 1.00 98.00 83 VAL A CA 1
ATOM 667 C C . VAL A 1 83 ? -4.666 0.876 1.937 1.00 98.00 83 VAL A C 1
ATOM 669 O O . VAL A 1 83 ? -3.604 1.257 2.414 1.00 98.00 83 VAL A O 1
ATOM 672 N N . PHE A 1 84 ? -4.762 -0.144 1.088 1.00 97.81 84 PHE A N 1
ATOM 673 C CA . PHE A 1 84 ? -3.653 -0.981 0.635 1.00 97.81 84 PHE A CA 1
ATOM 674 C C . PHE A 1 84 ? -3.564 -0.926 -0.883 1.00 97.81 84 PHE A C 1
ATOM 676 O O . PHE A 1 84 ? -4.587 -1.049 -1.560 1.00 97.81 84 PHE A O 1
ATOM 683 N N . ILE A 1 85 ? -2.353 -0.799 -1.413 1.00 96.00 85 ILE A N 1
ATOM 684 C CA . ILE A 1 85 ? -2.083 -0.838 -2.850 1.00 96.00 85 ILE A CA 1
ATOM 685 C C . ILE A 1 85 ? -1.008 -1.886 -3.110 1.00 96.00 85 ILE A C 1
ATOM 687 O O . ILE A 1 85 ? 0.053 -1.867 -2.487 1.00 96.00 85 ILE A O 1
ATOM 691 N N . GLY A 1 86 ? -1.274 -2.796 -4.038 1.00 94.81 86 GLY A N 1
ATOM 692 C CA . GLY A 1 86 ? -0.320 -3.818 -4.448 1.00 94.81 86 GLY A CA 1
ATOM 693 C C . GLY A 1 86 ? -0.973 -4.876 -5.318 1.00 94.81 86 GLY A C 1
ATOM 694 O O . GLY A 1 86 ? -2.101 -4.707 -5.779 1.00 94.81 86 GLY A O 1
ATOM 695 N N . GLU A 1 87 ? -0.279 -5.990 -5.503 1.00 92.69 87 GLU A N 1
ATOM 696 C CA . GLU A 1 87 ? -0.851 -7.148 -6.183 1.00 92.69 87 GLU A CA 1
ATOM 697 C C . GLU A 1 87 ? -2.006 -7.766 -5.385 1.00 92.69 87 GLU A C 1
ATOM 699 O O . GLU A 1 87 ? -2.033 -7.740 -4.148 1.00 92.69 87 GLU A O 1
ATOM 704 N N . LYS A 1 88 ? -2.948 -8.399 -6.092 1.00 91.62 88 LYS A N 1
ATOM 705 C CA . LYS A 1 88 ? -4.170 -8.972 -5.502 1.00 91.62 88 LYS A CA 1
ATOM 706 C C . LYS A 1 88 ? -3.921 -9.855 -4.270 1.00 91.62 88 LYS A C 1
ATOM 708 O O . LYS A 1 88 ? -4.533 -9.630 -3.227 1.00 91.62 88 LYS A O 1
ATOM 713 N N . LYS A 1 89 ? -3.023 -10.844 -4.374 1.00 92.75 89 LYS A N 1
ATOM 714 C CA . LYS A 1 89 ? -2.735 -11.801 -3.286 1.00 92.75 89 LYS A CA 1
ATOM 715 C C . LYS A 1 89 ? -2.056 -11.132 -2.075 1.00 92.75 89 LYS A C 1
ATOM 717 O O . LYS A 1 89 ? -2.517 -11.371 -0.957 1.00 92.75 89 LYS A O 1
ATOM 722 N N . PRO A 1 90 ? -0.997 -10.314 -2.242 1.00 95.56 90 PRO A N 1
ATOM 723 C CA . PRO A 1 90 ? -0.453 -9.486 -1.164 1.00 95.56 90 PRO A CA 1
ATOM 724 C C . PRO A 1 90 ? -1.493 -8.615 -0.459 1.00 95.56 90 PRO A C 1
ATOM 726 O O . PRO A 1 90 ? -1.545 -8.618 0.770 1.00 95.56 90 PRO A O 1
ATOM 729 N N . VAL A 1 91 ? -2.362 -7.932 -1.214 1.00 96.75 91 VAL A N 1
ATOM 730 C CA . VAL A 1 91 ? -3.410 -7.071 -0.642 1.00 96.75 91 VAL A CA 1
ATOM 731 C C . VAL A 1 91 ? -4.393 -7.874 0.211 1.00 96.75 91 VAL A C 1
ATOM 733 O O . VAL A 1 91 ? -4.708 -7.456 1.323 1.00 96.75 91 VAL A O 1
ATOM 736 N N . ASP A 1 92 ? -4.829 -9.050 -0.247 1.00 95.69 92 ASP A N 1
ATOM 737 C CA . ASP A 1 92 ? -5.723 -9.917 0.535 1.00 95.69 92 ASP A CA 1
ATOM 738 C C . ASP A 1 92 ? -5.089 -10.356 1.864 1.00 95.69 92 ASP A C 1
ATOM 740 O O . ASP A 1 92 ? -5.745 -10.349 2.905 1.00 95.69 92 ASP A O 1
ATOM 744 N N . ARG A 1 93 ? -3.789 -10.676 1.864 1.00 96.62 93 ARG A N 1
ATOM 745 C CA . ARG A 1 93 ? -3.055 -11.002 3.099 1.00 96.62 93 ARG A CA 1
ATOM 746 C C . ARG A 1 93 ? -2.913 -9.794 4.024 1.00 96.62 93 ARG A C 1
ATOM 748 O O . ARG A 1 93 ? -3.022 -9.951 5.237 1.00 96.62 93 ARG A O 1
ATOM 755 N N . ALA A 1 94 ? -2.667 -8.609 3.468 1.00 97.81 94 ALA A N 1
ATOM 756 C CA . ALA A 1 94 ? -2.531 -7.377 4.240 1.00 97.81 94 ALA A CA 1
ATOM 757 C C . ALA A 1 94 ? -3.822 -7.023 4.978 1.00 97.81 94 ALA A C 1
ATOM 759 O O . ALA A 1 94 ? -3.773 -6.726 6.169 1.00 97.81 94 ALA A O 1
ATOM 760 N N . ILE A 1 95 ? -4.966 -7.152 4.298 1.00 97.69 95 ILE A N 1
ATOM 761 C CA . ILE A 1 95 ? -6.301 -6.965 4.881 1.00 97.69 95 ILE A CA 1
ATOM 762 C C . ILE A 1 95 ? -6.505 -7.899 6.082 1.00 97.69 95 ILE A C 1
ATOM 764 O O . ILE A 1 95 ? -6.962 -7.458 7.131 1.00 97.69 95 ILE A O 1
ATOM 768 N N . VAL A 1 96 ? -6.122 -9.172 5.969 1.00 97.31 96 VAL A N 1
ATOM 769 C CA . VAL A 1 96 ? -6.244 -10.126 7.085 1.00 97.31 96 VAL A CA 1
ATOM 770 C C . VAL A 1 96 ? -5.313 -9.768 8.248 1.00 97.31 96 VAL A C 1
ATOM 772 O O . VAL A 1 96 ? -5.713 -9.827 9.404 1.00 97.31 96 VAL A O 1
ATOM 775 N N . LEU A 1 97 ? -4.061 -9.387 7.984 1.00 97.19 97 LEU A N 1
ATOM 776 C CA . LEU A 1 97 ? -3.124 -9.055 9.063 1.00 97.19 97 LEU A CA 1
ATOM 777 C C . LEU A 1 97 ? -3.534 -7.793 9.821 1.00 97.19 97 LEU A C 1
ATOM 779 O O . LEU A 1 97 ? -3.477 -7.767 11.049 1.00 97.19 97 LEU A O 1
ATOM 783 N N . ILE A 1 98 ? -3.948 -6.750 9.104 1.00 97.12 98 ILE A N 1
ATOM 784 C CA . ILE A 1 98 ? -4.317 -5.486 9.737 1.00 97.12 98 ILE A CA 1
ATOM 785 C C . ILE A 1 98 ? -5.663 -5.576 10.465 1.00 97.12 98 ILE A C 1
ATOM 787 O O . ILE A 1 98 ? -5.855 -4.849 11.435 1.00 97.12 98 ILE A O 1
ATOM 791 N N . SER A 1 99 ? -6.567 -6.492 10.086 1.00 96.75 99 SER A N 1
ATOM 792 C CA . SER A 1 99 ? -7.814 -6.691 10.831 1.00 96.75 99 SER A CA 1
ATOM 793 C C . SER A 1 99 ? -7.539 -7.188 12.251 1.00 96.75 99 SER A C 1
ATOM 795 O O . SER A 1 99 ? -8.149 -6.684 13.187 1.00 96.75 99 SER A O 1
ATOM 797 N N . PHE A 1 100 ? -6.551 -8.075 12.439 1.00 96.44 100 PHE A N 1
ATOM 798 C CA . PHE A 1 100 ? -6.118 -8.489 13.780 1.00 96.44 100 PHE A CA 1
ATOM 799 C C . PHE A 1 100 ? -5.546 -7.329 14.600 1.00 96.44 100 PHE A C 1
ATOM 801 O O . PHE A 1 100 ? -5.780 -7.254 15.803 1.00 96.44 100 PHE A O 1
ATOM 808 N N . VAL A 1 101 ? -4.808 -6.415 13.963 1.00 95.88 101 VAL A N 1
ATOM 809 C CA . VAL A 1 101 ? -4.289 -5.217 14.639 1.00 95.88 101 VAL A CA 1
ATOM 810 C C . VAL A 1 101 ? -5.439 -4.303 15.051 1.00 95.88 101 VAL A C 1
ATOM 812 O O . VAL A 1 101 ? -5.472 -3.859 16.191 1.00 95.88 101 VAL A O 1
ATOM 815 N N . ILE A 1 102 ? -6.398 -4.055 14.156 1.00 95.81 102 ILE A N 1
ATOM 816 C CA . ILE A 1 102 ? -7.587 -3.243 14.444 1.00 95.81 102 ILE A CA 1
ATOM 817 C C . ILE A 1 102 ? -8.371 -3.827 15.621 1.00 95.81 102 ILE A C 1
ATOM 819 O O . ILE A 1 102 ? -8.736 -3.085 16.531 1.00 95.81 102 ILE A O 1
ATOM 823 N N . ASP A 1 103 ? -8.613 -5.138 15.626 1.00 95.12 103 ASP A N 1
ATOM 824 C CA . ASP A 1 103 ? -9.325 -5.802 16.719 1.00 95.12 103 ASP A CA 1
ATOM 825 C C . ASP A 1 103 ? -8.563 -5.696 18.040 1.00 95.12 103 ASP A C 1
ATOM 827 O O . ASP A 1 103 ? -9.140 -5.266 19.035 1.00 95.12 103 ASP A O 1
ATOM 831 N N . HIS A 1 104 ? -7.249 -5.927 18.030 1.00 95.06 104 HIS A N 1
ATOM 832 C CA . HIS A 1 104 ? -6.423 -5.733 19.218 1.00 95.06 104 HIS A CA 1
ATOM 833 C C . HIS A 1 104 ? -6.474 -4.291 19.757 1.00 95.06 104 HIS A C 1
ATOM 835 O O . HIS A 1 104 ? -6.601 -4.084 20.961 1.00 95.06 104 HIS A O 1
ATOM 841 N N . GLN A 1 105 ? -6.422 -3.281 18.883 1.00 95.25 105 GLN A N 1
ATOM 842 C CA . GLN A 1 105 ? -6.498 -1.875 19.300 1.00 95.25 105 GLN A CA 1
ATOM 843 C C . GLN A 1 105 ? -7.872 -1.509 19.866 1.00 95.25 105 GLN A C 1
ATOM 845 O O . GLN A 1 105 ? -7.968 -0.707 20.793 1.00 95.25 105 GLN A O 1
ATOM 850 N N . LYS A 1 106 ? -8.949 -2.106 19.342 1.00 93.88 106 LYS A N 1
ATOM 851 C CA . LYS A 1 106 ? -10.296 -1.909 19.895 1.00 93.88 106 LYS A CA 1
ATOM 852 C C . LYS A 1 106 ? -10.414 -2.470 21.301 1.00 93.88 106 LYS A C 1
ATOM 854 O O . LYS A 1 106 ? -11.099 -1.853 22.112 1.00 93.88 106 LYS A O 1
ATOM 859 N N . ASP A 1 107 ? -9.781 -3.607 21.572 1.00 93.62 107 ASP A N 1
ATOM 860 C CA . ASP A 1 107 ? -9.777 -4.209 22.906 1.00 93.62 107 ASP A CA 1
ATOM 861 C C . ASP A 1 107 ? -9.027 -3.313 23.901 1.00 93.62 107 ASP A C 1
ATOM 863 O O . ASP A 1 107 ? -9.502 -3.098 25.013 1.00 93.62 107 ASP A O 1
ATOM 867 N N . LEU A 1 108 ? -7.905 -2.714 23.482 1.00 91.81 108 LEU A N 1
ATOM 868 C CA . LEU A 1 108 ? -7.152 -1.760 24.305 1.00 91.81 108 LEU A CA 1
ATOM 869 C C . LEU A 1 108 ? -7.929 -0.467 24.590 1.00 91.81 108 LEU A C 1
ATOM 871 O O . LEU A 1 108 ? -7.793 0.092 25.671 1.00 91.81 108 LEU A O 1
ATOM 875 N N . ALA A 1 109 ? -8.746 0.004 23.645 1.00 88.31 109 ALA A N 1
ATOM 876 C CA . ALA A 1 109 ? -9.525 1.236 23.789 1.00 88.31 109 ALA A CA 1
ATOM 877 C C . ALA A 1 109 ? -10.805 1.086 24.640 1.00 88.31 109 ALA A C 1
ATOM 879 O O . ALA A 1 109 ? -11.477 2.081 24.906 1.00 88.31 109 ALA A O 1
ATOM 880 N N . GLN A 1 110 ? -11.183 -0.141 25.019 1.00 79.69 110 GLN A N 1
ATOM 881 C CA . GLN A 1 110 ? -12.357 -0.431 25.859 1.00 79.69 110 GLN A CA 1
ATOM 882 C C . GLN A 1 110 ? -12.030 -0.559 27.356 1.00 79.69 110 GLN A C 1
ATOM 884 O O . GLN A 1 110 ? -12.947 -0.747 28.158 1.00 79.69 110 GLN A O 1
ATOM 889 N N . ILE A 1 111 ? -10.748 -0.476 27.718 1.00 57.25 111 ILE A N 1
ATOM 890 C CA . ILE A 1 111 ? -10.230 -0.510 29.093 1.00 57.25 111 ILE A CA 1
ATOM 891 C C . ILE A 1 111 ? -10.004 0.925 29.571 1.00 57.25 111 ILE A C 1
ATOM 893 O O . ILE A 1 111 ? -10.376 1.212 30.731 1.00 57.25 111 ILE A O 1
#

Radius of gyration: 22.52 Å; chains: 1; bounding box: 46×24×67 Å

Sequence (111 aa):
NLYFVHYENYENIYDEIVVQEQIRPVNDRGCIEIDELKRGALKVPGPILSWATTDDCVEKLNNVIAKTGIYNASFRPEDAEIVFIGEKKPVDRAIVLISFVIDHQKDLAQI

Foldseek 3Di:
DWDWDWDDDPPDTDIDTDDPVVDDPDDPDDDDDCLFKDKDKDAQDPLCLVVLPDVVVVVQQVVLCVVLVFPDWHQDSVRNMIMTIHGPRSRVSSVVSVVVVSVVSVVVSVD

pLDDT: mean 91.79, std 8.82, range [57.25, 98.12]

Organism: Euplotes crassus (NCBI:txid5936)

Secondary structure (DSSP, 8-state):
-EEEEEEE-SS-EEEEEEEGGG--PPP---PPPGGGEEEEEEEPPGGGTTGGGSHHHHHHHHHHHHHH--SEEEEETTTTEEEEEEEHHHHHHHHHHHHHHHHHHHHHTT-